Protein AF-A0A2E0UJX0-F1 (afdb_monomer)

Radius of gyration: 12.85 Å; Cα contacts (8 Å, |Δi|>4): 197; chains: 1; bounding box: 34×22×33 Å

Nearest PDB structures (foldseek):
  6tav-assembly1_A  TM=6.000E-01  e=1.064E+00  Homo sapiens
  7zg0-assembly1_D  TM=5.549E-01  e=2.457E+00  Mus musculus
  7u7n-assembly1_C  TM=5.588E-01  e=3.363E+00  Homo sapiens
  7s64-assembly1_A  TM=5.190E-01  e=2.213E+00  Xenopus laevis
  7jvx-assembly1_A  TM=5.245E-01  e=2.874E+00  Homo sapiens

pLDDT: mean 83.25, std 12.61, range [45.09, 97.0]

Mean predicted aligned error: 5.66 Å

Foldseek 3Di:
DPPWWDKDFDPPPPLWGQWIKIFDQAWWQKWKFKAFPVRHTPGTQHDRDTDGGGIDITTDDRDDPPPGKIWIWMWTGDPVDIDIDIDIND

Structure (mmCIF, N/CA/C/O backbone):
data_AF-A0A2E0UJX0-F1
#
_entry.id   AF-A0A2E0UJX0-F1
#
loop_
_atom_site.group_PDB
_atom_site.id
_atom_site.type_symbol
_atom_site.label_atom_id
_atom_site.label_alt_id
_atom_site.label_comp_id
_atom_site.label_asym_id
_atom_site.label_entity_id
_atom_site.label_seq_id
_atom_site.pdbx_PDB_ins_code
_atom_site.Cartn_x
_atom_site.Cartn_y
_atom_site.Cartn_z
_atom_site.occupancy
_atom_site.B_iso_or_equiv
_atom_site.auth_seq_id
_atom_site.auth_comp_id
_atom_site.auth_asym_id
_atom_site.auth_atom_id
_atom_site.pdbx_PDB_model_num
ATOM 1 N N . MET A 1 1 ? -1.788 13.077 15.650 1.00 45.09 1 MET A N 1
ATOM 2 C CA . MET A 1 1 ? -1.422 11.739 15.132 1.00 45.09 1 MET A CA 1
ATOM 3 C C . MET A 1 1 ? -2.597 10.812 15.412 1.00 45.09 1 MET A C 1
ATOM 5 O O . MET A 1 1 ? -2.897 10.611 16.582 1.00 45.09 1 MET A O 1
ATOM 9 N N . LYS A 1 2 ? -3.330 10.337 14.393 1.00 48.72 2 LYS A N 1
ATOM 10 C CA . LYS A 1 2 ? -4.378 9.322 14.610 1.00 48.72 2 LYS A CA 1
ATOM 11 C C . LYS A 1 2 ? -3.671 7.992 14.884 1.00 48.72 2 LYS A C 1
ATOM 13 O O . LYS A 1 2 ? -2.961 7.485 14.023 1.00 48.72 2 LYS A O 1
ATOM 18 N N . GLN A 1 3 ? -3.761 7.520 16.124 1.00 51.97 3 GLN A N 1
ATOM 19 C CA . GLN A 1 3 ? -3.124 6.285 16.580 1.00 51.97 3 GLN A CA 1
ATOM 20 C C . GLN A 1 3 ? -3.777 5.087 15.869 1.00 51.97 3 GLN A C 1
ATOM 22 O O . GLN A 1 3 ? -5.002 5.010 15.838 1.00 51.97 3 GLN A O 1
ATOM 27 N N . GLY A 1 4 ? -2.979 4.176 15.302 1.00 61.50 4 GLY A N 1
ATOM 28 C CA . GLY A 1 4 ? -3.457 2.861 14.843 1.00 61.50 4 GLY A CA 1
ATOM 29 C C . GLY A 1 4 ? -3.504 2.606 13.334 1.00 61.50 4 GLY A C 1
ATOM 30 O O . GLY A 1 4 ? -3.921 1.524 12.948 1.00 61.50 4 GLY A O 1
ATOM 31 N N . PHE A 1 5 ? -3.077 3.543 12.478 1.00 71.06 5 PHE A N 1
ATOM 32 C CA . PHE A 1 5 ? -2.866 3.249 11.055 1.00 71.06 5 PHE A CA 1
ATOM 33 C C . PHE A 1 5 ? -1.385 3.386 10.702 1.00 71.06 5 PHE A C 1
ATOM 35 O O . PHE A 1 5 ? -0.827 4.487 10.735 1.00 71.06 5 PHE A O 1
ATOM 42 N N . PHE A 1 6 ? -0.742 2.269 10.369 1.00 81.06 6 PHE A N 1
ATOM 43 C CA . PHE A 1 6 ? 0.622 2.255 9.849 1.00 81.06 6 PHE A CA 1
ATOM 44 C C . PHE A 1 6 ? 0.674 1.487 8.533 1.00 81.06 6 PHE A C 1
ATOM 46 O O . PHE A 1 6 ? -0.083 0.548 8.324 1.00 81.06 6 PHE A O 1
ATOM 53 N N . ALA A 1 7 ? 1.600 1.884 7.662 1.00 83.88 7 ALA A N 1
ATOM 54 C CA . ALA A 1 7 ? 1.970 1.122 6.480 1.00 83.88 7 ALA A CA 1
ATOM 55 C C . ALA A 1 7 ? 3.496 1.102 6.369 1.00 83.88 7 ALA A C 1
ATOM 57 O O . ALA A 1 7 ? 4.145 2.155 6.458 1.00 83.88 7 ALA A O 1
ATOM 58 N N . LYS A 1 8 ? 4.068 -0.086 6.180 1.00 86.38 8 LYS A N 1
ATOM 59 C CA . LYS A 1 8 ? 5.505 -0.301 5.997 1.00 86.38 8 LYS A CA 1
ATOM 60 C C . LYS A 1 8 ? 5.749 -1.177 4.776 1.00 86.38 8 LYS A C 1
ATOM 62 O O . LYS A 1 8 ? 4.959 -2.060 4.460 1.00 86.38 8 LYS A O 1
ATOM 67 N N . LEU A 1 9 ? 6.858 -0.928 4.098 1.00 83.94 9 LEU A N 1
ATOM 68 C CA . LEU A 1 9 ? 7.322 -1.807 3.036 1.00 83.94 9 LEU A CA 1
ATOM 69 C C . LEU A 1 9 ? 8.009 -3.029 3.653 1.00 83.94 9 LEU A C 1
ATOM 71 O O . LEU A 1 9 ? 8.668 -2.925 4.690 1.00 83.94 9 LEU A O 1
ATOM 75 N N . VAL A 1 10 ? 7.828 -4.184 3.021 1.00 82.06 10 VAL A N 1
ATOM 76 C CA . VAL A 1 10 ? 8.415 -5.458 3.445 1.00 82.06 10 VAL A CA 1
ATOM 77 C C . VAL A 1 10 ? 9.610 -5.761 2.550 1.00 82.06 10 VAL A C 1
ATOM 79 O O . VAL A 1 10 ? 9.449 -5.883 1.338 1.00 82.06 10 VAL A O 1
ATOM 82 N N . TYR A 1 11 ? 10.794 -5.902 3.145 1.00 78.81 11 TYR A N 1
ATOM 83 C CA . TYR A 1 11 ? 12.065 -6.098 2.442 1.00 78.81 11 TYR A CA 1
ATOM 84 C C . TYR A 1 11 ? 12.708 -7.432 2.846 1.00 78.81 11 TYR A C 1
ATOM 86 O O . TYR A 1 11 ? 13.519 -7.460 3.771 1.00 78.81 11 TYR A O 1
ATOM 94 N N . PRO A 1 12 ? 12.355 -8.556 2.198 1.00 73.25 12 PRO A N 1
ATOM 95 C CA . PRO A 1 12 ? 13.147 -9.778 2.328 1.00 73.25 12 PRO A CA 1
ATOM 96 C C . PRO A 1 12 ? 14.521 -9.626 1.651 1.00 73.25 12 PRO A C 1
ATOM 98 O O . PRO A 1 12 ? 15.489 -10.242 2.084 1.00 73.25 12 PRO A O 1
ATOM 101 N N . ASP A 1 13 ? 14.611 -8.776 0.625 1.00 73.19 13 ASP A N 1
ATOM 102 C CA . ASP A 1 13 ? 15.849 -8.291 0.013 1.00 73.19 13 ASP A CA 1
ATOM 103 C C . ASP A 1 13 ? 15.958 -6.777 0.294 1.00 73.19 13 ASP A C 1
ATOM 105 O O . ASP A 1 13 ? 14.984 -6.051 0.069 1.00 73.19 13 ASP A O 1
ATOM 109 N N . PRO A 1 14 ? 17.103 -6.273 0.795 1.00 71.50 14 PRO A N 1
ATOM 110 C CA . PRO A 1 14 ? 17.243 -4.882 1.234 1.00 71.50 14 PRO A CA 1
ATOM 111 C C . PRO A 1 14 ? 17.111 -3.846 0.109 1.00 71.50 14 PRO A C 1
ATOM 113 O O . PRO A 1 14 ? 16.933 -2.666 0.398 1.00 71.50 14 PRO A O 1
ATOM 116 N N . PHE A 1 15 ? 17.178 -4.267 -1.155 1.00 70.38 15 PHE A N 1
ATOM 117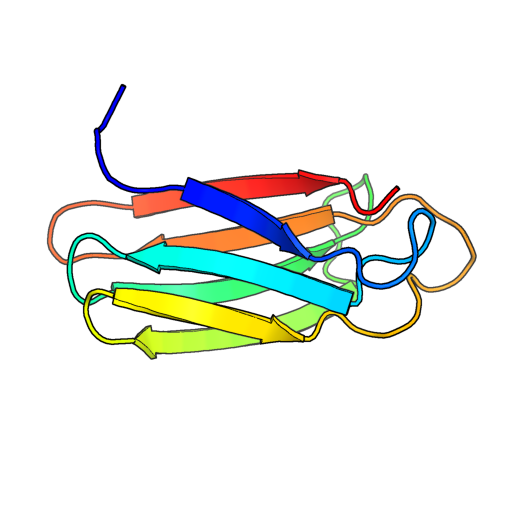 C CA . PHE A 1 15 ? 17.052 -3.403 -2.329 1.00 70.38 15 PHE A CA 1
ATOM 118 C C . PHE A 1 15 ? 15.749 -3.638 -3.097 1.00 70.38 15 PHE A C 1
ATOM 120 O O . PHE A 1 15 ? 15.495 -2.966 -4.096 1.00 70.38 15 PHE A O 1
ATOM 127 N N . LYS A 1 16 ? 14.935 -4.620 -2.686 1.00 69.94 16 LYS A N 1
ATOM 128 C CA . LYS A 1 16 ? 13.701 -4.986 -3.387 1.00 69.94 16 LYS A CA 1
ATOM 129 C C . LYS A 1 16 ? 12.559 -5.202 -2.397 1.00 69.94 16 LYS A C 1
ATOM 131 O O . LYS A 1 16 ? 12.485 -6.262 -1.766 1.00 69.94 16 LYS A O 1
ATOM 136 N N . PRO A 1 17 ? 11.628 -4.240 -2.277 1.00 74.31 17 PRO A N 1
ATOM 137 C CA . PRO A 1 17 ? 10.428 -4.454 -1.488 1.00 74.31 17 PRO A CA 1
ATOM 138 C C . PRO A 1 17 ? 9.578 -5.552 -2.139 1.00 74.31 17 PRO A C 1
ATOM 140 O O . PRO A 1 17 ? 9.253 -5.486 -3.322 1.00 74.31 17 PRO A O 1
ATOM 143 N N . ALA A 1 18 ? 9.199 -6.559 -1.357 1.00 80.81 18 ALA A N 1
ATOM 144 C CA . ALA A 1 18 ? 8.307 -7.632 -1.794 1.00 80.81 18 ALA A CA 1
ATOM 145 C C . ALA A 1 18 ? 6.825 -7.280 -1.602 1.00 80.81 18 ALA A C 1
ATOM 147 O O . ALA A 1 18 ? 5.952 -7.968 -2.128 1.00 80.81 18 ALA A O 1
ATOM 148 N N . GLY A 1 19 ? 6.519 -6.222 -0.849 1.00 83.94 19 GLY A N 1
ATOM 149 C CA . GLY A 1 19 ? 5.144 -5.852 -0.543 1.00 83.94 19 GLY A CA 1
ATOM 150 C C . GLY A 1 19 ? 4.995 -4.680 0.407 1.00 83.94 19 GLY A C 1
ATOM 151 O O . GLY A 1 19 ? 5.971 -4.044 0.813 1.00 83.94 19 GLY A O 1
ATOM 152 N N . VAL A 1 20 ? 3.741 -4.423 0.762 1.00 88.12 20 VAL A N 1
ATOM 153 C CA . VAL A 1 20 ? 3.329 -3.485 1.803 1.00 88.12 20 VAL A CA 1
ATOM 154 C C . VAL A 1 20 ? 2.556 -4.244 2.875 1.00 88.12 20 VAL A C 1
ATOM 156 O O . VAL A 1 20 ? 1.653 -5.018 2.565 1.00 88.12 20 VAL A O 1
ATOM 159 N N . GLU A 1 21 ? 2.918 -4.014 4.131 1.00 91.62 21 GLU A N 1
ATOM 160 C CA . GLU A 1 21 ? 2.152 -4.433 5.301 1.00 91.62 21 GLU A CA 1
ATOM 161 C C . GLU A 1 21 ? 1.505 -3.195 5.921 1.00 91.62 21 GLU A C 1
ATOM 163 O O . GLU A 1 21 ? 2.160 -2.157 6.071 1.00 91.62 21 GLU A O 1
ATOM 168 N N . PHE A 1 22 ? 0.230 -3.295 6.277 1.00 91.56 22 PHE A N 1
ATOM 169 C CA . PHE A 1 22 ? -0.514 -2.212 6.905 1.00 91.56 22 PHE A CA 1
ATOM 170 C C . PHE A 1 22 ? -1.500 -2.731 7.949 1.00 91.56 22 PHE A C 1
ATOM 172 O O . PHE A 1 22 ? -2.016 -3.841 7.837 1.00 91.56 22 PHE A O 1
ATOM 179 N N . GLU A 1 23 ? -1.769 -1.914 8.963 1.00 91.88 23 GLU A N 1
ATOM 180 C CA . GLU A 1 23 ? -2.773 -2.201 9.990 1.00 91.88 23 GLU A CA 1
ATOM 181 C C . GLU A 1 23 ? -4.008 -1.327 9.783 1.00 91.88 23 GLU A C 1
ATOM 183 O O . GLU A 1 23 ? -3.908 -0.105 9.670 1.00 91.88 23 GLU A O 1
ATOM 188 N N . LEU A 1 24 ? -5.176 -1.965 9.769 1.00 91.94 24 LEU A N 1
ATOM 189 C CA . LEU A 1 24 ? -6.476 -1.313 9.785 1.00 91.94 24 LEU A CA 1
ATOM 190 C C . LEU A 1 24 ? -7.034 -1.303 11.216 1.00 91.94 24 LEU A C 1
ATOM 192 O O . LEU A 1 24 ? -7.274 -2.381 11.767 1.00 91.94 24 LEU A O 1
ATOM 196 N N . PRO A 1 25 ? -7.307 -0.127 11.816 1.00 89.00 25 PRO A N 1
ATOM 197 C CA . PRO A 1 25 ? -7.878 -0.041 13.163 1.00 89.00 25 PRO A CA 1
ATOM 198 C C . PRO A 1 25 ? -9.361 -0.452 13.215 1.00 89.00 25 PRO A C 1
ATOM 200 O O . PRO A 1 25 ? -9.863 -0.832 14.276 1.00 89.00 25 PRO A O 1
ATOM 203 N N . GLU A 1 26 ? -10.048 -0.411 12.072 1.00 91.88 26 GLU A N 1
ATOM 204 C CA . GLU A 1 26 ? -11.422 -0.859 11.833 1.00 91.88 26 GLU A CA 1
ATOM 205 C C . GLU A 1 26 ? -11.572 -1.331 10.376 1.00 91.88 26 GLU A C 1
ATOM 207 O O . GLU A 1 26 ? -10.710 -1.041 9.546 1.00 91.88 26 GLU A O 1
ATOM 212 N N . SER A 1 27 ? -12.658 -2.039 10.053 1.00 94.06 27 SER A N 1
ATOM 213 C CA . SER A 1 27 ? -12.899 -2.539 8.694 1.00 94.06 27 SER A CA 1
ATOM 214 C C . SER A 1 27 ? -13.087 -1.391 7.694 1.00 94.06 27 SER A C 1
ATOM 216 O O . SER A 1 27 ? -13.863 -0.460 7.941 1.00 94.06 27 SER A O 1
ATOM 218 N N . ALA A 1 28 ? -12.413 -1.473 6.549 1.00 95.44 28 ALA A N 1
ATOM 219 C CA . ALA A 1 28 ? -12.313 -0.388 5.576 1.00 95.44 28 ALA A CA 1
ATOM 220 C C . ALA A 1 28 ? -12.354 -0.903 4.136 1.00 95.44 28 ALA A C 1
ATOM 222 O O . ALA A 1 28 ? -11.959 -2.034 3.861 1.00 95.44 28 ALA A O 1
ATOM 223 N N . ASP A 1 29 ? -12.773 -0.042 3.215 1.00 97.00 29 ASP A N 1
ATOM 224 C CA . ASP A 1 29 ? -12.616 -0.258 1.780 1.00 97.00 29 ASP A CA 1
ATOM 225 C C . ASP A 1 29 ? -11.233 0.251 1.362 1.00 97.00 29 ASP A C 1
ATOM 227 O O . AS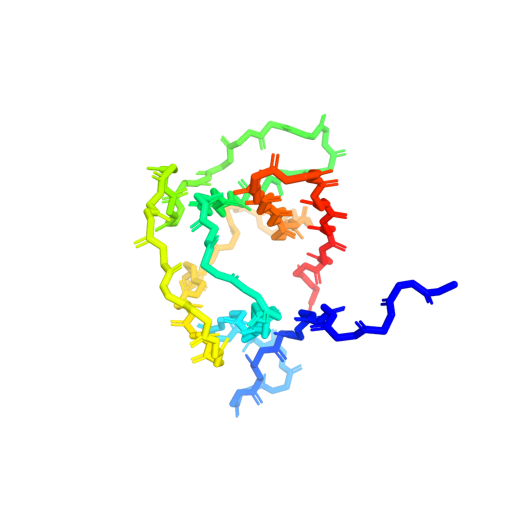P A 1 29 ? -10.901 1.427 1.554 1.00 97.00 29 ASP A O 1
ATOM 231 N N . VAL A 1 30 ? -10.394 -0.657 0.863 1.00 95.69 30 VAL A N 1
ATOM 232 C CA . VAL A 1 30 ? -8.968 -0.415 0.632 1.00 95.69 30 VAL A CA 1
ATOM 233 C C . VAL A 1 30 ? -8.640 -0.454 -0.855 1.00 95.69 30 VAL A C 1
ATOM 235 O O . VAL A 1 30 ? -8.886 -1.442 -1.547 1.00 95.69 30 VAL A O 1
ATOM 238 N N . THR A 1 31 ? -7.998 0.613 -1.321 1.00 95.62 31 THR A N 1
ATOM 239 C CA . THR A 1 31 ? -7.397 0.709 -2.651 1.00 95.62 31 THR A CA 1
ATOM 240 C C . THR A 1 31 ? -5.892 0.854 -2.496 1.00 95.62 31 THR A C 1
ATOM 242 O O . THR A 1 31 ? -5.412 1.720 -1.761 1.00 95.62 31 THR A O 1
ATOM 245 N N . ILE A 1 32 ? -5.133 0.022 -3.204 1.00 92.69 32 ILE A N 1
ATOM 246 C CA . ILE A 1 32 ? -3.674 0.099 -3.244 1.00 92.69 32 ILE A CA 1
ATOM 247 C C . ILE A 1 32 ? -3.251 0.185 -4.696 1.00 92.69 32 ILE A C 1
ATOM 249 O O . ILE A 1 32 ? -3.541 -0.703 -5.494 1.00 92.69 32 ILE A O 1
ATOM 253 N N . THR A 1 33 ? -2.531 1.247 -5.023 1.00 91.75 33 THR A N 1
ATOM 254 C CA . THR A 1 33 ? -2.004 1.491 -6.363 1.00 91.75 33 THR A CA 1
ATOM 255 C C . THR A 1 33 ? -0.502 1.688 -6.305 1.00 91.75 33 THR A C 1
ATOM 257 O O . THR A 1 33 ? 0.046 2.148 -5.303 1.00 91.75 33 THR A O 1
ATOM 260 N N . VAL A 1 34 ? 0.162 1.323 -7.393 1.00 88.00 34 VAL A N 1
ATOM 261 C CA . VAL A 1 34 ? 1.538 1.712 -7.667 1.00 88.00 34 VAL A CA 1
ATOM 262 C C . VAL A 1 34 ? 1.482 2.881 -8.633 1.00 88.00 34 VAL A C 1
ATOM 264 O O . VAL A 1 34 ? 0.857 2.760 -9.686 1.00 88.00 34 VAL A O 1
ATOM 267 N N . THR A 1 35 ? 2.114 3.996 -8.288 1.00 88.25 35 THR A N 1
ATOM 268 C CA . THR A 1 35 ? 2.177 5.191 -9.134 1.00 88.25 35 THR A CA 1
ATOM 269 C C . THR A 1 35 ? 3.613 5.579 -9.447 1.00 88.25 35 THR A C 1
ATOM 271 O O . THR A 1 35 ? 4.524 5.236 -8.693 1.00 88.25 35 THR A O 1
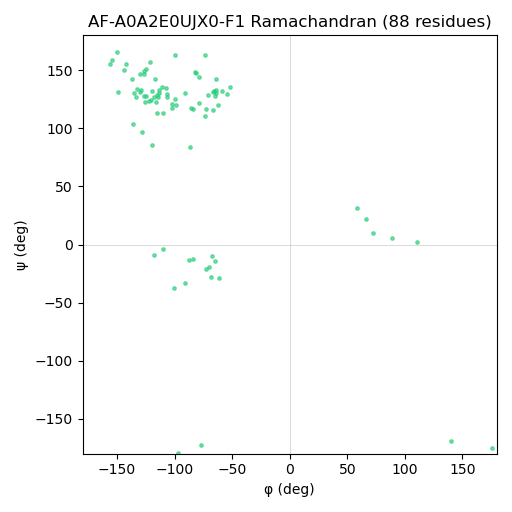ATOM 274 N N . ASP A 1 36 ? 3.826 6.316 -10.530 1.00 87.44 36 ASP A N 1
ATOM 275 C CA . ASP A 1 36 ? 5.087 7.020 -10.775 1.00 87.44 36 ASP A CA 1
ATOM 276 C C . ASP A 1 36 ? 5.181 8.307 -9.918 1.00 87.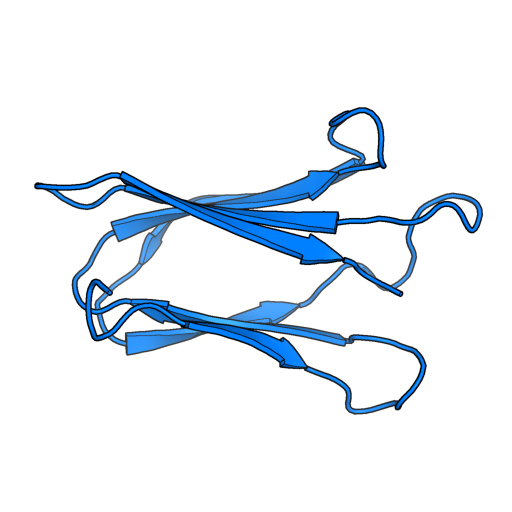44 36 ASP A C 1
ATOM 278 O O . ASP A 1 36 ? 4.329 8.581 -9.061 1.00 87.44 36 ASP A O 1
ATOM 282 N N . ALA A 1 37 ? 6.217 9.117 -10.156 1.00 85.31 37 ALA A N 1
ATOM 283 C CA . ALA A 1 37 ? 6.386 10.419 -9.510 1.00 85.31 37 ALA A CA 1
ATOM 284 C C . ALA A 1 37 ? 5.377 11.492 -9.971 1.00 85.31 37 ALA A C 1
ATOM 286 O O . ALA A 1 37 ? 5.194 12.486 -9.266 1.00 85.31 37 ALA A O 1
ATOM 287 N N .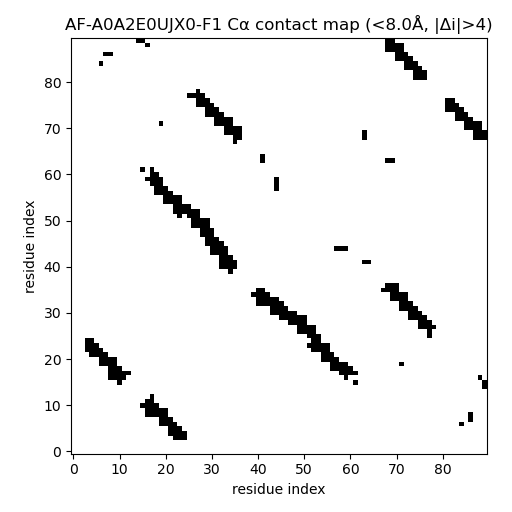 SER A 1 38 ? 4.732 11.311 -11.128 1.00 87.00 38 SER A N 1
ATOM 288 C CA . SER A 1 38 ? 3.690 12.208 -11.646 1.00 87.00 38 SER A CA 1
ATOM 289 C C . SER A 1 38 ? 2.297 11.899 -11.075 1.00 87.00 38 SER A C 1
ATOM 291 O O . SER A 1 38 ? 1.382 12.715 -11.189 1.00 87.00 38 SER A O 1
ATOM 293 N N . GLY A 1 39 ? 2.143 10.748 -10.411 1.00 85.38 39 GLY A N 1
ATOM 294 C CA . GLY A 1 39 ? 0.874 10.230 -9.906 1.00 85.38 39 GLY A CA 1
ATOM 295 C C . GLY A 1 39 ? 0.122 9.359 -10.917 1.00 85.38 39 GLY A C 1
ATOM 296 O O . GLY A 1 39 ? -1.002 8.942 -10.630 1.00 85.38 39 GLY A O 1
ATOM 297 N N . GLN A 1 40 ? 0.718 9.056 -12.074 1.00 87.88 40 GLN A N 1
ATOM 298 C CA . GLN A 1 40 ? 0.171 8.100 -13.030 1.00 87.88 40 GLN A CA 1
ATOM 299 C C . GLN A 1 40 ? 0.144 6.706 -12.401 1.00 87.88 40 GLN A C 1
ATOM 301 O O . GLN A 1 40 ? 1.146 6.235 -11.864 1.00 87.88 40 GLN A O 1
ATOM 306 N N . VAL A 1 41 ? -1.003 6.030 -12.485 1.00 89.31 41 VAL A N 1
ATOM 307 C CA . VAL A 1 41 ? -1.157 4.656 -11.998 1.00 89.31 41 VAL A CA 1
ATOM 308 C C . VAL A 1 41 ? -0.437 3.695 -12.943 1.00 89.31 41 VAL A C 1
ATOM 310 O O . VAL A 1 41 ? -0.815 3.548 -14.102 1.00 89.31 41 VAL A O 1
ATOM 313 N N . LEU A 1 42 ? 0.583 3.021 -12.418 1.00 86.44 42 LEU A N 1
ATOM 314 C CA . LEU A 1 42 ? 1.367 1.986 -13.093 1.00 86.44 42 LEU A CA 1
ATOM 315 C C . LEU A 1 42 ? 0.773 0.591 -12.864 1.00 86.44 42 LEU A C 1
ATOM 317 O O . LEU A 1 42 ? 0.865 -0.274 -13.731 1.00 86.44 42 LEU A O 1
ATOM 321 N N . ALA A 1 43 ? 0.176 0.362 -11.689 1.00 86.56 43 ALA A N 1
ATOM 322 C CA . ALA A 1 43 ? -0.512 -0.880 -11.349 1.00 86.56 43 ALA A CA 1
ATOM 323 C C 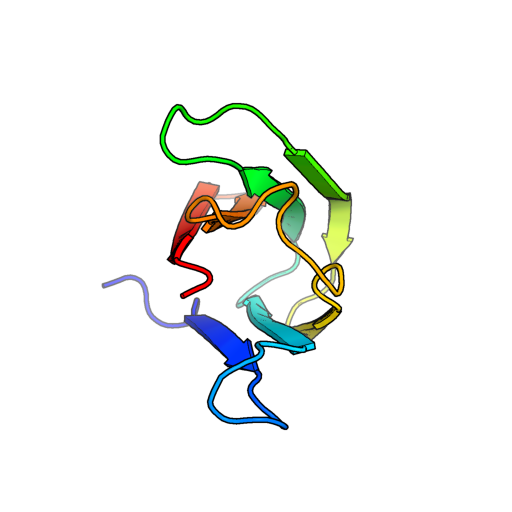. ALA A 1 43 ? -1.563 -0.663 -10.251 1.00 86.56 43 ALA A C 1
ATOM 325 O O . ALA A 1 43 ? -1.441 0.240 -9.423 1.00 86.56 43 ALA A O 1
ATOM 326 N N . ILE A 1 44 ? -2.563 -1.541 -10.206 1.00 90.25 44 ILE A N 1
ATOM 327 C CA . ILE A 1 44 ? -3.571 -1.605 -9.143 1.00 90.25 44 ILE A CA 1
ATOM 328 C C . ILE A 1 44 ? -3.401 -2.952 -8.437 1.00 90.25 44 ILE A C 1
ATOM 330 O O . ILE A 1 44 ? -3.425 -3.993 -9.090 1.00 90.25 44 ILE A O 1
ATOM 334 N N . LEU A 1 45 ? -3.176 -2.930 -7.123 1.00 89.81 45 LEU A N 1
ATOM 335 C CA . LEU A 1 45 ? -2.966 -4.127 -6.296 1.00 89.81 45 LEU A CA 1
ATOM 336 C C . LEU A 1 45 ? -4.232 -4.518 -5.537 1.00 89.81 45 LEU A C 1
ATOM 338 O O . LEU A 1 45 ? -4.521 -5.700 -5.397 1.00 89.81 45 LEU A O 1
ATOM 342 N N . LEU A 1 46 ? -4.986 -3.521 -5.075 1.00 93.88 46 LEU A N 1
ATOM 343 C CA . LEU A 1 46 ? -6.339 -3.667 -4.548 1.00 93.88 46 LEU A CA 1
ATOM 344 C C . LEU A 1 46 ? -7.191 -2.526 -5.090 1.00 93.88 46 LEU A C 1
ATOM 346 O O . LEU A 1 46 ? -6.710 -1.394 -5.172 1.00 93.88 46 LEU A O 1
ATOM 350 N N . ASP A 1 47 ? -8.448 -2.817 -5.402 1.00 95.62 47 ASP A N 1
ATOM 351 C CA . ASP A 1 47 ? -9.404 -1.836 -5.904 1.00 95.62 47 ASP A CA 1
ATOM 352 C C . ASP A 1 47 ? -10.691 -1.871 -5.077 1.00 95.62 47 ASP A C 1
ATOM 354 O O . ASP A 1 47 ? -11.534 -2.747 -5.267 1.00 95.62 47 ASP A O 1
ATOM 358 N N . GLY A 1 48 ? -10.802 -0.968 -4.096 1.00 94.75 48 GLY A N 1
ATOM 359 C CA . GLY A 1 48 ? -11.991 -0.840 -3.251 1.00 94.75 48 GLY A CA 1
ATOM 360 C C . GLY A 1 48 ? -12.348 -2.114 -2.482 1.00 94.75 48 GLY A C 1
ATOM 361 O O . GLY A 1 48 ? -13.523 -2.385 -2.249 1.00 94.75 48 GLY A O 1
ATOM 362 N N . VAL A 1 49 ? -11.353 -2.925 -2.114 1.00 96.38 49 VAL A N 1
ATOM 363 C CA . VAL A 1 49 ? -11.588 -4.213 -1.457 1.00 96.38 49 VAL A CA 1
ATOM 364 C C . VAL A 1 49 ? -11.894 -3.980 0.017 1.00 96.38 49 VAL A C 1
ATOM 366 O O . VAL A 1 49 ? -11.075 -3.420 0.747 1.00 96.38 49 VAL A O 1
ATOM 369 N N . ARG A 1 50 ? -13.063 -4.445 0.463 1.00 95.94 50 ARG A N 1
ATOM 370 C CA . ARG A 1 50 ? -13.457 -4.444 1.874 1.00 95.94 50 ARG A CA 1
ATOM 371 C C . ARG A 1 50 ? -12.559 -5.401 2.661 1.00 95.94 50 ARG A C 1
ATOM 373 O O . ARG A 1 50 ? -12.601 -6.610 2.442 1.00 95.94 50 ARG A O 1
ATOM 380 N N . LEU A 1 51 ? -11.778 -4.866 3.592 1.00 95.75 51 LEU A N 1
ATOM 381 C CA . LEU A 1 51 ? -10.929 -5.627 4.504 1.00 95.75 51 LEU A CA 1
ATOM 382 C C . LEU A 1 51 ? -11.380 -5.413 5.948 1.00 95.75 51 LEU A C 1
ATOM 384 O O . LEU A 1 51 ? -11.777 -4.314 6.338 1.00 95.75 51 LEU A O 1
ATOM 388 N N . GLU A 1 52 ? -11.305 -6.472 6.746 1.00 95.75 52 GLU A N 1
ATOM 389 C CA . GLU A 1 52 ? -11.604 -6.414 8.175 1.00 95.75 52 GLU A CA 1
ATOM 390 C C . GLU A 1 52 ? -10.494 -5.715 8.967 1.00 95.75 52 GLU A C 1
ATOM 392 O O . GLU A 1 52 ? -9.362 -5.569 8.501 1.00 95.75 52 GLU A O 1
ATOM 397 N N . LYS A 1 53 ? -10.804 -5.306 10.200 1.00 93.62 53 LYS A N 1
ATOM 398 C CA . LYS A 1 53 ? -9.799 -4.831 11.160 1.00 93.62 53 LYS A CA 1
ATOM 399 C C . LYS A 1 53 ? -8.650 -5.842 11.293 1.00 93.62 53 LYS A C 1
ATOM 401 O O . LYS A 1 53 ? -8.897 -7.031 11.486 1.00 93.62 53 LYS A O 1
ATOM 406 N N . GLY A 1 54 ? -7.409 -5.359 11.295 1.00 92.94 54 GLY A N 1
ATOM 407 C CA . GLY A 1 54 ? -6.225 -6.187 11.525 1.00 92.94 54 GLY A CA 1
ATOM 408 C C . GLY A 1 54 ? -5.046 -5.828 10.629 1.00 92.94 54 GLY A C 1
ATOM 409 O O . GLY A 1 54 ? -5.050 -4.799 9.954 1.00 92.94 54 GLY A O 1
ATOM 410 N N . ILE A 1 55 ? -4.030 -6.689 10.649 1.00 93.12 55 ILE A N 1
ATOM 411 C CA . ILE A 1 55 ? -2.819 -6.545 9.838 1.00 93.12 55 ILE A CA 1
ATOM 412 C C . ILE A 1 55 ? -3.023 -7.268 8.509 1.00 93.12 55 ILE A C 1
ATOM 414 O O . ILE A 1 55 ? -3.405 -8.438 8.483 1.00 93.12 55 ILE A O 1
ATOM 418 N N . HIS A 1 56 ? -2.722 -6.571 7.420 1.00 93.31 56 HIS A N 1
ATOM 419 C CA . HIS A 1 56 ? -2.826 -7.068 6.055 1.00 93.31 56 HIS A CA 1
ATOM 420 C C . HIS A 1 56 ? -1.505 -6.883 5.329 1.00 93.31 56 HIS A C 1
ATOM 422 O O . HIS A 1 56 ? -0.801 -5.895 5.541 1.00 93.31 56 HIS A O 1
ATOM 428 N N . SER A 1 57 ? -1.208 -7.815 4.429 1.00 91.62 57 SER A N 1
ATOM 429 C CA . SER A 1 57 ? -0.016 -7.774 3.589 1.00 91.62 57 SER A CA 1
ATOM 430 C C . SER A 1 57 ? -0.400 -7.983 2.136 1.00 91.62 57 SER A C 1
ATOM 432 O O . SER A 1 57 ? -1.116 -8.925 1.801 1.00 91.62 57 SER A O 1
ATOM 434 N N . VAL A 1 58 ? 0.102 -7.109 1.270 1.00 89.94 58 VAL A N 1
ATOM 435 C CA . VAL A 1 58 ? -0.126 -7.168 -0.175 1.00 89.94 58 VAL A CA 1
ATOM 436 C C . VAL A 1 58 ? 1.221 -7.198 -0.873 1.00 89.94 58 VAL A C 1
ATOM 438 O O . VAL A 1 58 ? 2.085 -6.356 -0.618 1.00 89.94 58 VAL A O 1
ATOM 441 N N . ALA A 1 59 ? 1.403 -8.185 -1.749 1.00 85.19 59 ALA A N 1
ATOM 442 C CA . ALA A 1 59 ? 2.608 -8.300 -2.553 1.00 85.19 59 ALA A CA 1
ATOM 443 C C . ALA A 1 59 ? 2.704 -7.115 -3.525 1.00 85.19 59 ALA A C 1
ATOM 445 O O . ALA A 1 59 ? 1.739 -6.770 -4.208 1.00 85.19 59 ALA A O 1
ATOM 446 N N . ALA A 1 60 ? 3.876 -6.492 -3.580 1.00 72.69 60 ALA A N 1
ATOM 447 C CA . ALA A 1 60 ? 4.176 -5.459 -4.556 1.00 72.69 60 ALA A CA 1
ATOM 448 C C . ALA A 1 60 ? 4.584 -6.138 -5.871 1.00 72.69 60 ALA A C 1
ATOM 450 O O . ALA A 1 60 ? 5.168 -7.227 -5.850 1.00 72.69 60 ALA A O 1
ATOM 451 N N . PRO A 1 61 ? 4.304 -5.524 -7.029 1.00 67.44 61 PRO A N 1
ATOM 452 C CA . PRO A 1 61 ? 4.750 -6.076 -8.291 1.00 67.44 61 PRO A CA 1
ATOM 453 C C . PRO A 1 61 ? 6.289 -6.059 -8.331 1.00 67.44 61 PRO A C 1
ATOM 455 O O . PRO A 1 61 ? 6.909 -5.104 -7.859 1.00 67.44 61 PRO A O 1
ATOM 458 N N . PRO A 1 62 ? 6.931 -7.089 -8.910 1.00 58.28 62 PRO A N 1
ATOM 459 C CA . PRO A 1 62 ? 8.375 -7.313 -8.790 1.00 58.28 62 PRO A CA 1
ATOM 460 C C . PRO A 1 62 ? 9.256 -6.257 -9.479 1.00 58.28 62 PRO A C 1
ATOM 462 O O . PRO A 1 62 ? 10.474 -6.275 -9.295 1.00 58.28 62 PRO A O 1
ATOM 465 N N . LYS A 1 63 ? 8.680 -5.351 -10.281 1.00 60.31 63 LYS A N 1
ATOM 466 C CA . LYS A 1 63 ? 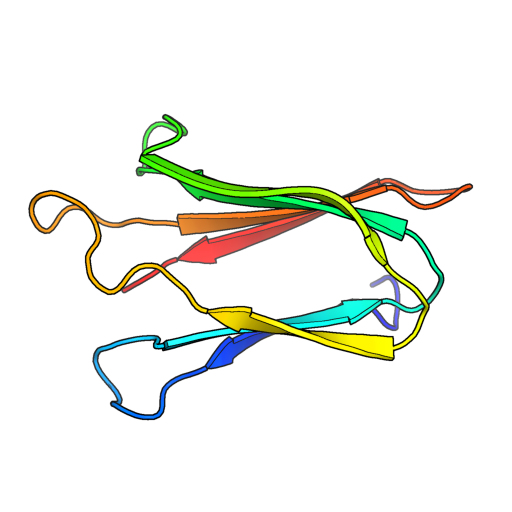9.387 -4.244 -10.939 1.00 60.31 63 LYS A CA 1
ATOM 467 C C . LYS A 1 63 ? 8.470 -3.034 -11.113 1.00 60.31 63 LYS A C 1
ATOM 469 O O . LYS A 1 63 ? 7.393 -3.164 -11.688 1.00 60.31 63 LYS A O 1
ATOM 474 N N . SER A 1 64 ? 8.958 -1.859 -10.715 1.00 56.78 64 SER A N 1
ATOM 475 C CA . SER A 1 64 ? 8.555 -0.606 -11.363 1.00 56.78 64 SER A CA 1
ATOM 476 C C . SER A 1 64 ? 8.927 -0.712 -12.852 1.00 56.78 64 SER A C 1
ATOM 478 O O . SER A 1 64 ? 10.049 -1.151 -13.149 1.00 56.78 64 SER A O 1
ATOM 480 N N . PRO A 1 65 ? 8.038 -0.387 -13.803 1.00 53.12 65 PRO A N 1
ATOM 481 C CA . PRO A 1 65 ? 8.425 -0.274 -15.201 1.00 53.12 65 PRO A CA 1
ATOM 482 C C . PRO A 1 65 ? 9.604 0.712 -15.318 1.00 53.12 65 PRO A C 1
ATOM 484 O O . PRO A 1 65 ? 9.570 1.806 -14.774 1.00 53.12 65 PRO A O 1
ATOM 487 N N . ALA A 1 66 ? 10.672 0.307 -16.006 1.00 54.38 66 ALA A N 1
ATOM 488 C CA . ALA A 1 66 ? 11.745 1.189 -16.488 1.00 54.38 66 ALA A CA 1
ATOM 489 C C . ALA A 1 66 ? 12.666 1.919 -15.474 1.00 54.38 66 ALA A C 1
ATOM 491 O O . ALA A 1 66 ? 13.337 2.869 -15.859 1.00 54.38 66 ALA A O 1
ATOM 492 N N . GLY A 1 67 ? 12.809 1.466 -14.222 1.00 60.81 67 GLY A N 1
ATOM 493 C CA . GLY A 1 67 ? 13.827 2.031 -13.309 1.00 60.81 67 GLY A CA 1
ATOM 494 C C . GLY A 1 67 ? 13.515 3.441 -12.790 1.00 60.81 67 GLY A C 1
ATOM 495 O O . GLY A 1 67 ? 14.358 4.066 -12.147 1.00 60.81 67 GLY A O 1
ATOM 496 N N . GLU A 1 68 ? 12.298 3.922 -13.030 1.00 68.88 68 GLU A N 1
ATOM 497 C CA . GLU A 1 68 ? 11.774 5.151 -12.450 1.00 68.88 68 GLU A CA 1
ATOM 498 C C . GLU A 1 68 ? 11.261 4.909 -11.021 1.00 68.88 68 GLU A C 1
ATOM 500 O O . GLU A 1 68 ? 10.771 3.810 -10.712 1.00 68.88 68 GLU A O 1
ATOM 505 N N . PRO A 1 69 ? 11.367 5.915 -10.127 1.00 71.19 69 PRO A N 1
ATOM 506 C CA . PRO A 1 69 ? 10.868 5.796 -8.766 1.00 71.19 69 PRO A CA 1
ATOM 507 C C . PRO A 1 69 ? 9.355 5.575 -8.782 1.00 71.19 69 PRO A C 1
ATOM 509 O O . PRO A 1 69 ? 8.598 6.424 -9.251 1.00 71.19 69 PRO A O 1
ATOM 512 N N . ALA A 1 70 ? 8.925 4.450 -8.217 1.00 84.56 70 ALA A N 1
ATOM 513 C CA . ALA A 1 70 ? 7.517 4.160 -8.002 1.00 84.56 70 ALA A CA 1
ATOM 514 C C . ALA A 1 70 ? 7.113 4.451 -6.555 1.00 84.56 70 ALA A C 1
ATOM 516 O O . ALA A 1 70 ? 7.943 4.551 -5.649 1.00 84.56 70 ALA A O 1
ATOM 517 N N . TYR A 1 71 ? 5.815 4.564 -6.327 1.00 87.50 71 TYR A N 1
ATOM 518 C CA . TYR A 1 71 ? 5.218 4.810 -5.025 1.00 87.50 71 TYR A CA 1
ATOM 519 C C . TYR A 1 71 ? 4.068 3.835 -4.823 1.00 87.50 71 TYR A C 1
ATOM 521 O O . TYR A 1 71 ? 3.234 3.676 -5.706 1.00 87.50 71 TYR A O 1
ATOM 529 N N . ILE A 1 72 ? 3.987 3.206 -3.652 1.00 89.00 72 ILE A N 1
ATOM 530 C CA . ILE A 1 72 ? 2.756 2.557 -3.206 1.00 89.00 72 ILE A CA 1
ATOM 531 C C . ILE A 1 72 ? 1.886 3.623 -2.569 1.00 89.00 72 ILE A C 1
ATOM 533 O O . ILE A 1 72 ? 2.250 4.190 -1.535 1.00 89.00 72 ILE A O 1
ATOM 537 N N . LYS A 1 73 ? 0.729 3.865 -3.173 1.00 91.69 73 LYS A N 1
ATOM 538 C CA . LYS A 1 73 ? -0.336 4.680 -2.613 1.00 91.69 73 LYS A CA 1
ATOM 539 C C . LYS A 1 73 ? -1.423 3.764 -2.065 1.00 91.69 73 LYS A C 1
ATOM 541 O O . LYS A 1 73 ? -2.050 3.020 -2.815 1.00 91.69 73 LYS A O 1
ATOM 546 N N . LEU A 1 74 ? -1.643 3.844 -0.760 1.00 92.75 74 LEU A N 1
ATOM 547 C CA . LEU A 1 74 ? -2.716 3.169 -0.049 1.00 92.75 74 LEU A CA 1
ATOM 548 C C . LEU A 1 74 ? -3.776 4.198 0.331 1.00 92.75 74 LEU A C 1
ATOM 550 O O . LEU A 1 74 ? -3.475 5.195 0.990 1.00 92.75 74 LEU A O 1
ATOM 554 N N . THR A 1 75 ? -5.020 3.916 -0.032 1.00 94.62 75 THR A N 1
ATOM 555 C CA . THR A 1 75 ? -6.201 4.625 0.453 1.00 94.62 75 THR A CA 1
ATOM 556 C C . THR A 1 75 ? -7.092 3.645 1.206 1.00 94.62 75 THR A C 1
ATOM 558 O O . THR A 1 75 ? -7.439 2.598 0.671 1.00 94.62 75 THR A O 1
ATOM 561 N N . ALA A 1 76 ? -7.461 3.987 2.438 1.00 93.81 76 ALA A N 1
ATOM 562 C CA . ALA A 1 76 ? -8.421 3.239 3.241 1.00 93.81 76 ALA A CA 1
ATOM 563 C C . ALA A 1 76 ? -9.595 4.155 3.596 1.00 93.81 76 ALA A C 1
ATOM 565 O O . ALA A 1 76 ? -9.397 5.240 4.150 1.00 93.81 76 ALA A O 1
ATOM 566 N N . ILE A 1 77 ? -10.809 3.730 3.261 1.00 94.06 77 ILE A N 1
ATOM 567 C CA . ILE A 1 77 ? -12.045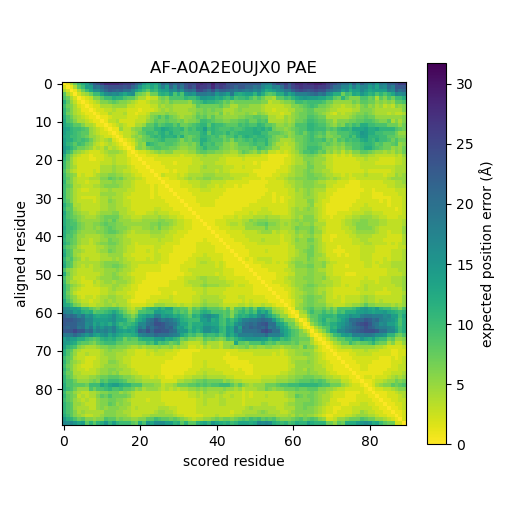 4.456 3.557 1.00 94.06 77 ILE A CA 1
ATOM 568 C C . ILE A 1 77 ? -12.798 3.671 4.627 1.00 94.06 77 ILE A C 1
ATOM 570 O O . ILE A 1 77 ? -13.243 2.548 4.395 1.00 94.06 77 ILE A O 1
ATOM 574 N N . THR A 1 78 ? -12.916 4.253 5.815 1.00 90.44 78 THR A N 1
ATOM 575 C CA . THR A 1 78 ? -13.734 3.706 6.902 1.00 90.44 78 THR A CA 1
ATOM 576 C C . THR A 1 78 ? -15.103 4.385 6.908 1.00 90.44 78 THR A C 1
ATOM 578 O O . THR A 1 78 ? -15.380 5.269 6.096 1.00 90.44 78 THR A O 1
ATOM 581 N N . LYS A 1 79 ? -15.984 4.013 7.845 1.00 88.50 79 LYS A N 1
ATOM 582 C CA . LYS A 1 79 ? -17.280 4.702 7.993 1.00 88.50 79 LYS A CA 1
ATOM 583 C C . LYS A 1 79 ? -17.139 6.188 8.332 1.00 88.50 79 LYS A C 1
ATOM 585 O O . LYS A 1 79 ? -18.035 6.961 8.013 1.00 88.50 79 LYS A O 1
ATOM 590 N N . ASN A 1 80 ? -16.053 6.564 9.005 1.00 85.75 80 ASN A N 1
ATOM 591 C CA . ASN A 1 80 ? -15.902 7.883 9.616 1.00 85.75 80 ASN A CA 1
ATOM 592 C C . ASN A 1 80 ? -14.732 8.685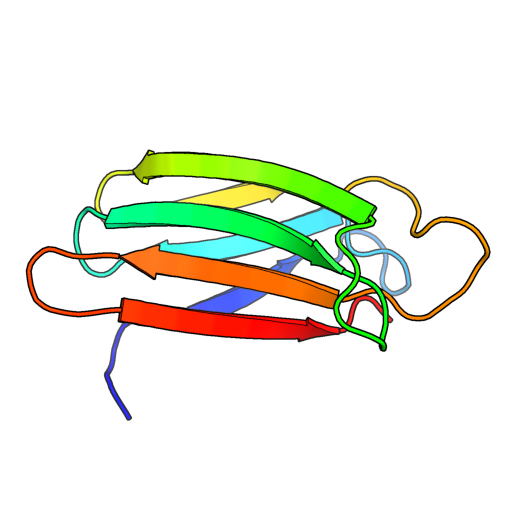 9.038 1.00 85.75 80 ASN A C 1
ATOM 594 O O . ASN A 1 80 ? -14.557 9.845 9.408 1.00 85.75 80 ASN A O 1
ATOM 598 N N . ASP A 1 81 ? -13.892 8.069 8.205 1.00 88.19 81 ASP A N 1
ATOM 599 C CA . ASP A 1 81 ? -12.618 8.658 7.819 1.00 88.19 81 ASP A CA 1
ATOM 600 C C . ASP A 1 81 ? -12.120 8.169 6.461 1.00 88.19 81 ASP A C 1
ATOM 602 O O . ASP A 1 81 ? -12.459 7.082 5.990 1.00 88.19 81 ASP A O 1
ATOM 606 N N . ARG A 1 82 ? -11.238 8.970 5.865 1.00 90.25 82 ARG A N 1
ATOM 607 C CA . ARG A 1 82 ? -10.421 8.568 4.724 1.00 90.25 82 ARG A CA 1
ATOM 608 C C . ARG A 1 82 ? -8.959 8.747 5.091 1.00 90.25 82 ARG A C 1
ATOM 610 O O . ARG A 1 82 ? -8.521 9.850 5.409 1.00 90.25 82 ARG A O 1
ATOM 617 N N . ILE A 1 83 ? -8.203 7.666 4.976 1.00 89.12 83 ILE A N 1
ATOM 618 C CA . ILE A 1 83 ? -6.771 7.639 5.240 1.00 89.12 83 ILE A CA 1
ATOM 619 C C . ILE A 1 83 ? -6.045 7.434 3.917 1.00 89.12 83 ILE A C 1
ATOM 621 O O . ILE A 1 83 ? -6.431 6.593 3.108 1.00 89.12 83 ILE A O 1
ATOM 625 N N . GLU A 1 84 ? -4.986 8.207 3.696 1.00 91.19 84 GLU A N 1
ATOM 626 C CA . GLU A 1 84 ? -4.145 8.095 2.512 1.00 91.19 84 GLU A CA 1
ATOM 627 C C . GLU A 1 84 ? -2.672 8.098 2.923 1.00 91.19 84 GLU A C 1
ATOM 629 O O . GLU A 1 84 ? -2.218 8.987 3.645 1.00 91.19 84 GLU A O 1
ATOM 634 N N . ILE A 1 85 ? -1.927 7.087 2.477 1.00 89.06 85 ILE A N 1
ATOM 635 C CA . ILE A 1 85 ? -0.486 6.967 2.697 1.00 89.06 85 ILE A CA 1
ATOM 636 C C . ILE A 1 85 ? 0.196 6.697 1.364 1.00 89.06 85 ILE A C 1
ATOM 638 O O . ILE A 1 85 ? -0.202 5.799 0.630 1.00 89.06 85 ILE A O 1
ATOM 642 N N . ALA A 1 86 ? 1.278 7.424 1.093 1.00 88.38 86 ALA A N 1
ATOM 643 C CA . ALA A 1 86 ? 2.197 7.121 0.005 1.00 88.38 86 ALA A CA 1
ATOM 644 C C . ALA A 1 86 ? 3.563 6.701 0.566 1.00 88.38 86 ALA A C 1
ATOM 646 O O . ALA A 1 86 ? 4.109 7.351 1.464 1.00 88.38 86 ALA A O 1
ATOM 647 N N . LYS A 1 87 ? 4.124 5.611 0.038 1.00 85.75 87 LYS A N 1
ATOM 648 C CA . LYS A 1 87 ? 5.470 5.122 0.362 1.00 85.75 87 LYS A CA 1
ATOM 649 C C . LYS A 1 87 ? 6.267 4.938 -0.915 1.00 85.75 87 LYS A C 1
ATOM 651 O O . LYS A 1 87 ? 5.815 4.270 -1.837 1.00 85.75 87 LYS A O 1
ATOM 656 N N . LYS A 1 88 ? 7.460 5.524 -0.956 1.00 84.12 88 LYS A N 1
ATOM 657 C CA . LYS A 1 88 ? 8.366 5.402 -2.096 1.00 84.12 88 LYS A CA 1
ATOM 658 C C . LYS A 1 88 ? 8.936 3.981 -2.164 1.00 84.12 88 LYS A C 1
ATOM 660 O O . LYS A 1 88 ? 9.456 3.491 -1.167 1.00 84.12 88 LYS A O 1
ATOM 665 N N . LEU A 1 89 ? 8.840 3.356 -3.332 1.00 75.12 89 LEU A N 1
ATOM 666 C CA . LEU A 1 89 ? 9.525 2.123 -3.708 1.00 75.12 89 LEU A CA 1
ATOM 667 C C . LEU A 1 89 ? 10.900 2.513 -4.268 1.00 75.12 89 LEU A C 1
ATOM 669 O O . LEU A 1 89 ? 11.056 2.727 -5.469 1.00 75.12 89 LEU A O 1
ATOM 673 N N . THR A 1 90 ? 11.863 2.712 -3.372 1.00 65.38 90 THR A N 1
ATOM 674 C CA . THR A 1 90 ? 13.291 2.884 -3.697 1.00 65.38 90 THR A CA 1
ATOM 675 C C . THR A 1 90 ? 14.086 1.675 -3.288 1.00 65.38 90 THR A C 1
ATOM 677 O O . THR A 1 90 ? 13.732 1.114 -2.224 1.00 65.38 90 THR A O 1
#

Secondary structure (DSSP, 8-state):
--TT--EEEE-SBTTB--EEEEEESS-EEEEEEEE-TT--EEEEEEEEEEE-SEEEEEEPPS--GGGPPEEEEEEEE-SS-EEEEEEEE-

Sequence (90 aa):
MKQGFFAKLVYPDPFKPAGVEFELPESADVTITVTDASGQVLAILLDGVRLEKGIHSVAAPPKSPAGEPAYIKLTAITKNDRIEIAKKLT

Solvent-accessible surface area (backbone atoms only — not comparable to full-atom values): 5229 Å² total; per-residue (Å²): 131,82,83,60,67,53,74,46,75,37,58,93,41,96,78,44,58,52,20,41,38,35,38,36,80,52,53,25,34,29,31,29,32,32,21,43,86,87,64,52,76,76,44,76,79,37,77,64,42,78,41,67,54,43,80,46,76,46,74,43,70,96,64,58,77,87,83,52,62,27,25,44,37,40,37,38,39,43,98,87,48,77,48,76,48,77,44,76,56,110